Protein AF-A0A923XYE4-F1 (afdb_monomer_lite)

Structure (mmCIF, N/CA/C/O backbone):
data_AF-A0A923XYE4-F1
#
_entry.id   AF-A0A923XYE4-F1
#
loop_
_atom_site.group_PDB
_atom_site.id
_atom_site.type_symbol
_atom_site.label_atom_id
_atom_site.label_alt_id
_atom_site.label_comp_id
_atom_site.label_asym_id
_atom_site.label_entity_id
_atom_site.label_seq_id
_atom_site.pdbx_PDB_ins_code
_atom_site.Cartn_x
_atom_site.Cartn_y
_atom_site.Cartn_z
_atom_site.occupancy
_atom_site.B_iso_or_equiv
_atom_site.auth_seq_id
_atom_site.auth_comp_id
_atom_site.auth_asym_id
_atom_site.auth_atom_id
_atom_site.pdbx_PDB_model_num
ATOM 1 N N . PHE A 1 1 ? 58.260 9.857 -29.786 1.00 44.72 1 PHE A N 1
ATOM 2 C CA . PHE A 1 1 ? 56.865 9.789 -30.257 1.00 44.72 1 PHE A CA 1
ATOM 3 C C . PHE A 1 1 ? 56.042 9.032 -29.224 1.00 44.72 1 PHE A C 1
ATOM 5 O O . PHE A 1 1 ? 56.158 7.820 -29.138 1.00 44.72 1 PHE A O 1
ATOM 12 N N . LEU A 1 2 ? 55.312 9.761 -28.376 1.00 44.91 2 LEU A N 1
ATOM 13 C CA . LEU A 1 2 ? 54.417 9.214 -27.352 1.00 44.91 2 LEU A CA 1
ATOM 14 C C . LEU A 1 2 ? 53.013 9.125 -27.961 1.00 44.91 2 LEU A C 1
ATOM 16 O O . LEU A 1 2 ? 52.348 10.144 -28.131 1.00 44.91 2 LEU A O 1
ATOM 20 N N . THR A 1 3 ? 52.593 7.923 -28.346 1.00 51.94 3 THR A N 1
ATOM 21 C CA . THR A 1 3 ? 51.199 7.615 -28.697 1.00 51.94 3 THR A CA 1
ATOM 22 C C . THR A 1 3 ? 50.415 7.575 -27.377 1.00 51.94 3 THR A C 1
ATOM 24 O O . THR A 1 3 ? 50.852 6.921 -26.441 1.00 51.94 3 THR A O 1
ATOM 27 N N . GLY A 1 4 ? 49.312 8.278 -27.150 1.00 50.66 4 GLY A N 1
ATOM 28 C CA . GLY A 1 4 ? 48.260 8.643 -28.084 1.00 50.66 4 GLY A CA 1
ATOM 29 C C . GLY A 1 4 ? 46.995 7.872 -27.705 1.00 50.66 4 GLY A C 1
ATOM 30 O O . GLY A 1 4 ? 46.665 6.907 -28.370 1.00 50.66 4 GLY A O 1
ATOM 31 N N . SER A 1 5 ? 46.324 8.332 -26.643 1.00 56.75 5 SER A N 1
ATOM 32 C CA . SER A 1 5 ? 44.907 8.103 -26.311 1.00 56.75 5 SER A CA 1
ATOM 33 C C . SER A 1 5 ? 44.394 6.663 -26.185 1.00 56.75 5 SER A C 1
ATOM 35 O O . SER A 1 5 ? 43.777 6.140 -27.103 1.00 56.75 5 SER A O 1
ATOM 37 N N . ASP A 1 6 ?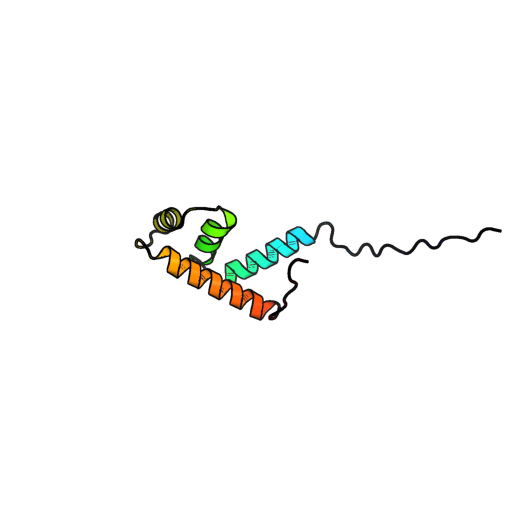 44.429 6.140 -24.959 1.00 53.34 6 ASP A N 1
ATOM 38 C CA . ASP A 1 6 ? 43.407 5.211 -24.462 1.00 53.34 6 ASP A CA 1
ATOM 39 C C . ASP A 1 6 ? 42.363 6.033 -23.684 1.00 53.34 6 ASP A C 1
ATOM 41 O O . ASP A 1 6 ? 42.306 6.056 -22.455 1.00 53.34 6 ASP A O 1
ATOM 45 N N . ARG A 1 7 ? 41.575 6.844 -24.404 1.00 58.69 7 ARG A N 1
ATOM 46 C CA . ARG A 1 7 ? 40.324 7.352 -23.828 1.00 58.69 7 ARG A CA 1
ATOM 47 C C . ARG A 1 7 ? 39.313 6.237 -24.003 1.00 58.69 7 ARG A C 1
ATOM 49 O O . ARG A 1 7 ? 38.557 6.241 -24.971 1.00 58.69 7 ARG A O 1
ATOM 56 N N . GLY A 1 8 ? 39.346 5.288 -23.069 1.00 49.03 8 GLY A N 1
ATOM 57 C CA . GLY A 1 8 ? 38.234 4.383 -22.838 1.00 49.03 8 GLY A CA 1
ATOM 58 C C . GLY A 1 8 ? 36.957 5.213 -22.840 1.00 49.03 8 GLY A C 1
ATOM 59 O O . GLY A 1 8 ? 36.793 6.130 -22.033 1.00 49.03 8 GLY A O 1
ATOM 60 N N . GLY A 1 9 ? 36.113 4.967 -23.838 1.00 52.56 9 GLY A N 1
ATOM 61 C CA . GLY A 1 9 ? 34.808 5.585 -23.931 1.00 52.56 9 GLY A CA 1
ATOM 62 C C . GLY A 1 9 ? 34.035 5.188 -22.687 1.00 52.56 9 GLY A C 1
ATOM 63 O O . GLY A 1 9 ? 33.631 4.037 -22.546 1.00 52.56 9 GLY A O 1
ATOM 64 N N . PHE A 1 10 ? 33.851 6.132 -21.768 1.00 50.16 10 PHE A N 1
ATOM 65 C CA . PHE A 1 10 ? 32.822 6.000 -20.756 1.00 50.16 10 PHE A CA 1
ATOM 66 C C . PHE A 1 10 ? 31.511 5.908 -21.526 1.00 50.16 10 PHE A C 1
ATOM 68 O O . PHE A 1 10 ? 31.068 6.883 -22.131 1.00 50.16 10 PHE A O 1
ATOM 75 N N . ASN A 1 11 ? 30.957 4.700 -21.593 1.00 57.75 11 ASN A N 1
ATOM 76 C CA . ASN A 1 11 ? 29.644 4.463 -22.153 1.00 57.75 11 ASN A CA 1
ATOM 77 C C . ASN A 1 11 ? 28.663 5.276 -21.301 1.00 57.75 11 ASN A C 1
ATOM 79 O O . ASN A 1 11 ? 28.308 4.870 -20.195 1.00 57.75 11 ASN A O 1
ATOM 83 N N . SER A 1 12 ? 28.282 6.458 -21.784 1.00 49.16 12 SER A N 1
ATOM 84 C CA . SER A 1 12 ? 27.366 7.401 -21.132 1.00 49.16 12 SER A CA 1
ATOM 85 C C . SER A 1 12 ? 25.923 6.882 -21.056 1.00 49.16 12 SER A C 1
ATOM 87 O O . SER A 1 12 ? 24.986 7.674 -21.045 1.00 49.16 12 SER A O 1
ATOM 89 N N . ASP A 1 13 ? 25.728 5.564 -20.998 1.00 55.94 13 ASP A N 1
ATOM 90 C CA . ASP A 1 13 ? 24.420 4.923 -20.865 1.00 55.94 13 ASP A CA 1
ATOM 91 C C . ASP A 1 13 ? 23.987 4.756 -19.394 1.00 55.94 13 ASP A C 1
ATOM 93 O O . ASP A 1 13 ? 22.909 4.265 -19.070 1.00 55.94 13 ASP A O 1
ATOM 97 N N . SER A 1 14 ? 24.795 5.226 -18.445 1.00 55.38 14 SER A N 1
ATOM 98 C CA . SER A 1 14 ? 24.464 5.139 -17.023 1.00 55.38 14 SER A CA 1
ATOM 99 C C . SER A 1 14 ? 23.562 6.296 -16.573 1.00 55.38 14 SER A C 1
ATOM 101 O O . SER A 1 14 ? 23.984 7.200 -15.857 1.00 55.38 14 SER A O 1
ATOM 103 N N . GLY A 1 15 ? 22.295 6.265 -16.996 1.00 52.75 15 GLY A N 1
ATOM 104 C CA . GLY A 1 15 ? 21.122 6.390 -16.111 1.00 52.75 15 GLY A CA 1
ATOM 105 C C . GLY A 1 15 ? 20.945 7.600 -15.173 1.00 52.75 15 GLY A C 1
ATOM 106 O O . GLY A 1 15 ? 20.070 7.537 -14.306 1.00 52.75 15 GLY A O 1
ATOM 107 N N . GLY A 1 16 ? 21.691 8.698 -15.317 1.00 49.34 16 GLY A N 1
ATOM 108 C CA . GLY A 1 16 ? 21.749 9.787 -14.323 1.00 49.34 16 GLY A CA 1
ATOM 109 C C . GLY A 1 16 ? 20.453 10.577 -14.068 1.00 49.34 16 GLY A C 1
ATOM 110 O O . GLY A 1 16 ? 20.324 11.214 -13.027 1.00 49.34 16 GLY A O 1
ATOM 111 N N . ALA A 1 17 ? 19.461 10.510 -14.962 1.00 52.84 17 ALA A N 1
ATOM 112 C CA . ALA A 1 17 ? 18.157 11.170 -14.780 1.00 52.84 17 ALA A CA 1
ATOM 113 C C . ALA A 1 17 ? 16.948 10.227 -14.943 1.00 52.84 17 ALA A C 1
ATOM 115 O O . ALA A 1 17 ? 15.829 10.575 -14.561 1.00 52.84 17 ALA A O 1
ATOM 116 N N . ALA A 1 18 ? 17.158 9.016 -15.472 1.00 58.78 18 ALA A N 1
ATOM 117 C CA . ALA A 1 18 ? 16.102 8.021 -15.662 1.00 58.78 18 ALA A CA 1
ATOM 118 C C . ALA A 1 18 ? 15.888 7.143 -14.421 1.00 58.78 18 ALA A C 1
ATOM 120 O O . ALA A 1 18 ? 14.766 6.699 -14.187 1.00 58.78 18 ALA A O 1
ATOM 121 N N . GLY A 1 19 ? 16.920 6.932 -13.594 1.00 67.56 19 GLY A N 1
ATOM 122 C CA . GLY A 1 19 ? 16.844 6.085 -12.397 1.00 67.56 19 GLY A CA 1
ATOM 123 C C . GLY A 1 19 ? 15.696 6.450 -11.440 1.00 67.56 19 GLY A C 1
ATOM 124 O O . GLY A 1 19 ? 14.872 5.582 -11.133 1.00 67.56 19 GLY A O 1
ATOM 125 N N . PRO A 1 20 ? 15.556 7.725 -11.020 1.00 78.62 20 PRO A N 1
ATOM 126 C CA . PRO A 1 20 ? 14.475 8.144 -10.127 1.00 78.62 20 PRO A CA 1
ATOM 127 C C . PRO A 1 20 ? 13.083 8.007 -10.752 1.00 78.62 20 PRO A C 1
ATOM 129 O O . PRO A 1 20 ? 12.129 7.652 -10.059 1.00 78.62 20 PRO A O 1
ATOM 132 N N . ARG A 1 21 ? 12.952 8.271 -12.059 1.00 83.56 21 ARG A N 1
ATOM 133 C CA . ARG A 1 21 ? 11.682 8.138 -12.785 1.00 83.56 21 ARG A CA 1
ATOM 134 C C . ARG A 1 21 ? 11.285 6.672 -12.930 1.00 83.56 21 ARG A C 1
ATOM 136 O O . ARG A 1 21 ? 10.188 6.310 -12.526 1.00 83.56 21 ARG A O 1
ATOM 143 N N . ALA A 1 22 ? 12.206 5.828 -13.386 1.00 82.06 22 ALA A N 1
ATOM 144 C CA . ALA A 1 22 ? 11.991 4.392 -13.500 1.00 82.06 22 ALA A CA 1
ATOM 145 C C . ALA A 1 22 ? 11.614 3.774 -12.145 1.00 82.06 22 ALA A C 1
ATOM 147 O O . ALA A 1 22 ? 10.682 2.981 -12.076 1.00 82.06 22 ALA A O 1
ATOM 148 N N . ALA A 1 23 ? 12.275 4.165 -11.049 1.00 83.12 23 ALA A N 1
ATOM 149 C CA . ALA A 1 23 ? 11.917 3.697 -9.710 1.00 83.12 23 ALA A CA 1
ATOM 150 C C . ALA A 1 23 ? 10.488 4.098 -9.305 1.00 83.12 23 ALA A C 1
ATOM 152 O O . ALA A 1 23 ? 9.735 3.263 -8.801 1.00 83.12 23 ALA A O 1
ATOM 153 N N . ARG A 1 24 ? 10.090 5.351 -9.566 1.00 85.25 24 ARG A N 1
ATOM 154 C CA . ARG A 1 24 ? 8.721 5.829 -9.311 1.00 85.25 24 ARG A CA 1
ATOM 155 C C . ARG A 1 24 ? 7.692 5.079 -10.152 1.00 85.25 24 ARG A C 1
ATOM 157 O O . ARG A 1 24 ? 6.652 4.705 -9.619 1.00 85.25 24 ARG A O 1
ATOM 164 N N . ASP A 1 25 ? 7.996 4.818 -11.419 1.00 89.00 25 ASP A N 1
ATOM 165 C CA . ASP A 1 25 ? 7.099 4.102 -12.325 1.00 89.00 25 ASP A CA 1
ATOM 166 C C . ASP A 1 25 ? 6.865 2.661 -11.849 1.00 89.00 25 ASP A C 1
ATOM 168 O O . ASP A 1 25 ? 5.714 2.223 -11.795 1.00 89.00 25 ASP A O 1
ATOM 172 N N . ARG A 1 26 ? 7.914 1.958 -11.389 1.00 88.44 26 ARG A N 1
ATOM 173 C CA . ARG A 1 26 ? 7.780 0.613 -10.792 1.00 88.44 26 ARG A CA 1
ATOM 174 C C . ARG A 1 26 ? 6.857 0.614 -9.574 1.00 88.44 26 ARG A C 1
ATOM 176 O O . ARG A 1 26 ? 5.954 -0.214 -9.481 1.00 88.44 26 ARG A O 1
ATOM 183 N N . VAL A 1 27 ? 7.042 1.573 -8.666 1.00 89.75 27 VAL A N 1
ATOM 184 C CA . VAL A 1 27 ? 6.185 1.710 -7.479 1.00 89.75 27 VAL A CA 1
ATOM 185 C C . VAL A 1 27 ? 4.749 2.053 -7.879 1.00 89.75 27 VAL A C 1
ATOM 187 O O . VAL A 1 27 ? 3.809 1.487 -7.327 1.00 89.75 27 VAL A O 1
ATOM 190 N N . ALA A 1 28 ? 4.554 2.933 -8.862 1.00 91.38 28 ALA A N 1
ATOM 191 C CA . ALA A 1 28 ? 3.226 3.302 -9.337 1.00 91.38 28 ALA A CA 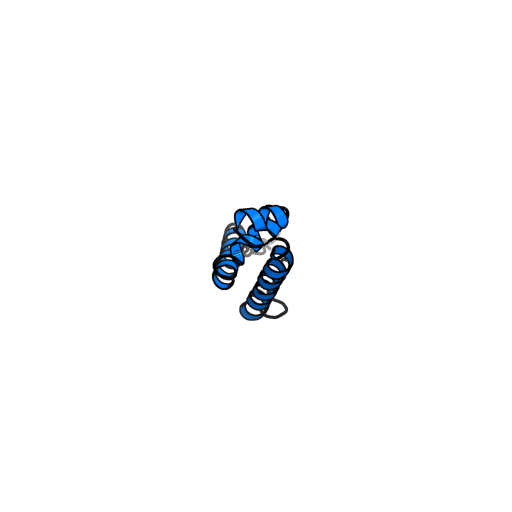1
ATOM 192 C C . ALA A 1 28 ? 2.481 2.111 -9.962 1.00 91.38 28 ALA A C 1
ATOM 194 O O . ALA A 1 28 ? 1.280 1.965 -9.738 1.00 91.38 28 ALA A O 1
ATOM 195 N N . VAL A 1 29 ? 3.175 1.248 -10.714 1.00 92.50 29 VAL A N 1
ATOM 196 C CA . VAL A 1 29 ? 2.610 -0.008 -11.238 1.00 92.50 29 VAL A CA 1
ATOM 197 C C . VAL A 1 29 ? 2.201 -0.929 -10.088 1.00 92.50 29 VAL A C 1
ATOM 199 O O . VAL A 1 29 ? 1.051 -1.364 -10.047 1.00 92.50 29 VAL A O 1
ATOM 202 N N . ALA A 1 30 ? 3.088 -1.145 -9.115 1.00 92.94 30 ALA A N 1
ATOM 203 C CA . ALA A 1 30 ? 2.810 -2.008 -7.972 1.00 92.94 30 ALA A CA 1
ATOM 204 C C . ALA A 1 30 ? 1.607 -1.519 -7.146 1.00 92.94 30 ALA A C 1
ATOM 206 O O . ALA A 1 30 ? 0.739 -2.297 -6.760 1.00 92.94 30 ALA A O 1
ATOM 207 N N . LEU A 1 31 ? 1.499 -0.210 -6.907 1.00 92.69 31 LEU A N 1
ATOM 208 C CA . LEU A 1 31 ? 0.369 0.366 -6.173 1.00 92.69 31 LEU A CA 1
ATOM 209 C C . LEU A 1 31 ? -0.959 0.244 -6.928 1.00 92.69 31 LEU A C 1
ATOM 211 O O . LEU A 1 31 ? -1.998 0.074 -6.287 1.00 92.69 31 LEU A O 1
ATOM 215 N N . ARG A 1 32 ? -0.938 0.319 -8.266 1.00 92.62 32 ARG A N 1
ATOM 216 C CA . ARG A 1 32 ? -2.131 0.066 -9.089 1.00 92.62 32 ARG A CA 1
ATOM 217 C C . ARG A 1 32 ? -2.585 -1.387 -8.978 1.00 92.62 32 ARG A C 1
ATOM 219 O O . ARG A 1 32 ? -3.782 -1.614 -8.846 1.00 92.62 32 ARG A O 1
ATOM 226 N N . ASP A 1 33 ? -1.647 -2.331 -8.965 1.00 92.88 33 ASP A N 1
ATOM 227 C CA . ASP A 1 33 ? -1.930 -3.762 -8.799 1.00 92.88 33 ASP A CA 1
ATOM 228 C C . ASP A 1 33 ? -2.528 -4.094 -7.418 1.00 92.88 33 ASP A C 1
ATOM 230 O O . ASP A 1 33 ? -3.480 -4.867 -7.299 1.00 92.88 33 ASP A O 1
ATOM 234 N N . LEU A 1 34 ? -2.046 -3.436 -6.357 1.00 91.88 34 LEU A N 1
ATOM 235 C CA . LEU A 1 34 ? -2.613 -3.591 -5.011 1.00 91.88 34 LEU A CA 1
ATOM 236 C C . LEU A 1 34 ? -4.083 -3.148 -4.927 1.00 91.88 34 LEU A C 1
ATOM 238 O O . LEU A 1 34 ? -4.846 -3.714 -4.135 1.00 91.88 34 LEU A O 1
ATOM 242 N N . GLY A 1 35 ? -4.465 -2.142 -5.713 1.00 90.56 35 GLY A N 1
ATOM 243 C CA . GLY A 1 35 ? -5.798 -1.554 -5.717 1.00 90.56 35 GLY A CA 1
ATOM 244 C C . GLY A 1 35 ? -6.061 -0.558 -4.573 1.00 90.56 35 GLY A C 1
ATOM 245 O O . GLY A 1 35 ? -5.228 -0.360 -3.672 1.00 90.56 35 GLY A O 1
ATOM 246 N N . PRO A 1 36 ? -7.234 0.106 -4.603 1.00 86.44 36 PRO A N 1
ATOM 247 C CA . PRO A 1 36 ? -7.625 1.089 -3.598 1.00 86.44 36 PRO A CA 1
ATOM 248 C C . PRO A 1 36 ? -7.716 0.451 -2.202 1.00 86.44 36 PRO A C 1
ATOM 250 O O . PRO A 1 36 ? -8.115 -0.699 -2.038 1.00 86.44 36 PRO A O 1
ATOM 253 N N . GLY A 1 37 ? -7.305 1.195 -1.174 1.00 89.44 37 GLY A N 1
ATOM 254 C CA . GLY A 1 37 ? -7.189 0.695 0.200 1.00 89.44 37 GLY A CA 1
ATOM 255 C C . GLY A 1 37 ? -5.830 0.050 0.487 1.00 89.44 37 GLY A C 1
ATOM 256 O O . GLY A 1 37 ? -5.065 0.587 1.285 1.00 89.44 37 GLY A O 1
ATOM 257 N N . LEU A 1 38 ? -5.471 -1.050 -0.184 1.00 93.12 38 LEU A N 1
ATOM 258 C CA . LEU A 1 38 ? -4.212 -1.761 0.104 1.00 93.12 38 LEU A CA 1
ATOM 259 C C . LEU A 1 38 ? -2.967 -0.926 -0.230 1.00 93.12 38 LEU A C 1
ATOM 261 O O . LEU A 1 38 ? -2.053 -0.839 0.592 1.00 93.12 38 LEU A O 1
ATOM 265 N N . GLY A 1 39 ? -2.946 -0.255 -1.386 1.00 93.19 39 GLY A N 1
ATOM 266 C CA . GLY A 1 39 ? -1.848 0.660 -1.724 1.00 93.19 39 GLY A CA 1
ATOM 267 C C . GLY A 1 39 ? -1.760 1.846 -0.754 1.00 93.19 39 GLY A C 1
ATOM 268 O O . GLY A 1 39 ? -0.673 2.267 -0.362 1.00 93.19 39 GLY A O 1
ATOM 269 N N . GLY A 1 40 ? -2.916 2.334 -0.293 1.00 93.19 40 GLY A N 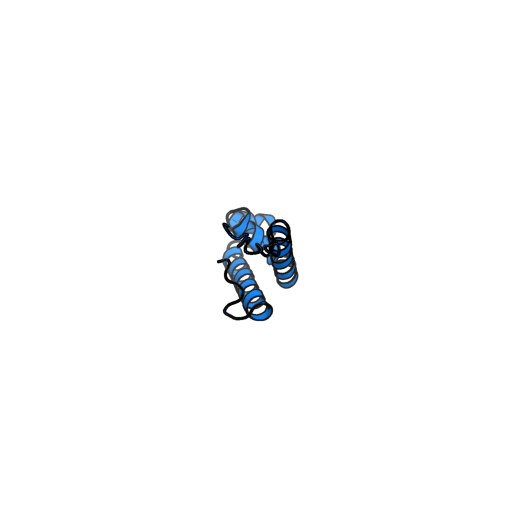1
ATOM 270 C CA . GLY A 1 40 ? -3.009 3.445 0.652 1.00 93.19 40 GLY A CA 1
ATOM 271 C C . GLY A 1 40 ? -2.442 3.118 2.034 1.00 93.19 40 GLY A C 1
ATOM 272 O O . GLY A 1 40 ? -1.680 3.918 2.579 1.00 93.19 40 GLY A O 1
ATOM 273 N N . VAL A 1 41 ? -2.772 1.948 2.599 1.00 94.56 41 VAL A N 1
ATOM 274 C CA . VAL A 1 41 ? -2.219 1.530 3.902 1.00 94.56 41 VAL A CA 1
ATOM 275 C C . VAL A 1 41 ? -0.724 1.231 3.812 1.00 94.56 41 VAL A C 1
ATOM 277 O O . VAL A 1 41 ? 0.015 1.604 4.721 1.00 94.56 41 VAL A O 1
ATOM 280 N N . ALA A 1 42 ? -0.261 0.627 2.712 1.00 94.44 42 ALA A N 1
ATOM 281 C CA . ALA A 1 42 ? 1.155 0.327 2.514 1.00 94.44 42 ALA A CA 1
ATOM 282 C C . ALA A 1 42 ? 2.000 1.610 2.480 1.00 94.44 42 ALA A C 1
ATOM 284 O O . ALA A 1 42 ? 2.965 1.722 3.231 1.00 94.44 42 ALA A O 1
ATOM 285 N N . LEU A 1 43 ? 1.598 2.616 1.693 1.00 93.69 43 LEU A N 1
ATOM 286 C CA . LEU A 1 43 ? 2.289 3.912 1.665 1.00 93.69 43 LEU A CA 1
ATOM 287 C C . LEU A 1 43 ? 2.263 4.611 3.024 1.00 93.69 43 LEU A C 1
ATOM 289 O O . LEU A 1 43 ? 3.264 5.165 3.471 1.00 93.69 43 LEU A O 1
ATOM 293 N N . ARG A 1 44 ? 1.119 4.578 3.702 1.00 94.19 44 ARG A N 1
ATOM 294 C CA . ARG A 1 44 ? 0.953 5.252 4.984 1.00 94.19 44 ARG A CA 1
ATOM 295 C C . ARG A 1 44 ? 1.854 4.688 6.075 1.00 94.19 44 ARG A C 1
ATOM 297 O O . ARG A 1 44 ? 2.530 5.454 6.755 1.00 94.19 44 ARG A O 1
ATOM 304 N N . VAL A 1 45 ? 1.887 3.370 6.215 1.00 95.06 45 VAL A N 1
ATOM 305 C CA . VAL A 1 45 ? 2.684 2.734 7.267 1.00 95.06 45 VAL A CA 1
ATOM 306 C C . VAL A 1 45 ? 4.164 2.684 6.884 1.00 95.06 45 VAL A C 1
ATOM 308 O O . VAL A 1 45 ? 5.014 2.973 7.719 1.00 95.06 45 VAL A O 1
ATOM 311 N N . CYS A 1 46 ? 4.498 2.357 5.632 1.00 93.56 46 CYS A N 1
ATOM 312 C CA . CYS A 1 46 ? 5.893 2.150 5.233 1.00 93.56 46 CYS A CA 1
ATOM 313 C C . CYS A 1 46 ? 6.616 3.434 4.804 1.00 93.56 46 CYS A C 1
ATOM 315 O O . CYS A 1 46 ? 7.819 3.534 5.022 1.00 93.56 46 CYS A O 1
ATOM 317 N N . CYS A 1 47 ? 5.926 4.403 4.193 1.00 92.62 47 CYS A N 1
ATOM 318 C CA . CYS A 1 47 ? 6.557 5.624 3.670 1.00 92.62 47 CYS A CA 1
ATOM 319 C C . CYS A 1 47 ? 6.290 6.848 4.546 1.00 92.62 47 CYS A C 1
ATOM 321 O O . CYS A 1 47 ? 7.196 7.646 4.759 1.00 92.62 47 CYS A O 1
ATOM 323 N N . PHE A 1 48 ? 5.068 7.001 5.066 1.00 94.75 48 PHE A N 1
ATOM 324 C CA . PHE A 1 48 ? 4.732 8.109 5.973 1.00 94.75 48 PHE A CA 1
ATOM 325 C C . PHE A 1 48 ? 4.975 7.776 7.449 1.00 94.75 48 PHE A C 1
ATOM 327 O O . PHE A 1 48 ? 4.753 8.635 8.297 1.00 94.75 48 PHE A O 1
ATOM 334 N N . LEU A 1 49 ? 5.445 6.555 7.744 1.00 93.69 49 LEU A N 1
ATOM 335 C CA . LEU A 1 49 ? 5.763 6.070 9.094 1.00 93.69 49 LEU A CA 1
ATOM 336 C C . LEU A 1 49 ? 4.613 6.268 10.085 1.00 93.69 49 LEU A C 1
ATOM 338 O O . LEU A 1 49 ? 4.810 6.487 11.280 1.00 93.69 49 LEU A O 1
ATOM 342 N N . GLU A 1 50 ? 3.387 6.207 9.582 1.00 94.88 50 GLU A N 1
ATOM 343 C CA . GLU A 1 50 ? 2.225 6.414 10.412 1.00 94.88 50 GLU A CA 1
ATOM 344 C C . GLU A 1 50 ? 1.875 5.144 11.187 1.00 94.88 50 GLU A C 1
ATOM 346 O O . GLU A 1 50 ? 1.850 4.040 10.636 1.00 94.88 50 GLU A O 1
ATOM 351 N N . GLY A 1 51 ? 1.540 5.312 12.467 1.00 95.38 51 GLY A N 1
ATOM 352 C CA . GLY A 1 51 ? 1.072 4.219 13.311 1.00 95.38 51 GLY A CA 1
ATOM 353 C C . GLY A 1 51 ? -0.162 3.525 12.726 1.00 95.38 51 GLY A C 1
ATOM 354 O O . GLY A 1 51 ? -1.092 4.170 12.239 1.00 95.38 51 GLY A O 1
ATOM 355 N N . ILE A 1 52 ? -0.195 2.193 12.819 1.00 94.06 52 ILE A N 1
ATOM 356 C CA . ILE A 1 52 ? -1.261 1.360 12.236 1.00 94.06 52 ILE A CA 1
ATOM 357 C C . ILE A 1 52 ? -2.650 1.784 12.737 1.00 94.06 52 ILE A C 1
ATOM 359 O O . ILE A 1 52 ? -3.580 1.859 11.944 1.00 94.06 52 ILE A O 1
ATOM 363 N N . GLU A 1 53 ? -2.792 2.137 14.013 1.00 94.25 53 GLU A N 1
ATOM 364 C CA . GLU A 1 53 ? -4.070 2.584 14.591 1.00 94.25 53 GLU A CA 1
ATOM 365 C C . GLU A 1 53 ? -4.558 3.928 14.022 1.00 94.25 53 GLU A C 1
ATOM 367 O O . GLU A 1 53 ? -5.760 4.168 13.890 1.00 94.25 53 GLU A O 1
ATOM 372 N N . ALA A 1 54 ? -3.640 4.836 13.677 1.00 94.25 54 ALA A N 1
ATOM 373 C CA . ALA A 1 54 ? -3.986 6.097 13.021 1.00 94.25 54 ALA A CA 1
ATOM 374 C C . ALA A 1 54 ? -4.379 5.856 11.554 1.00 94.25 54 ALA A C 1
ATOM 376 O O . ALA A 1 54 ? -5.364 6.424 11.069 1.00 94.25 54 ALA A O 1
ATOM 377 N N . ALA A 1 55 ? -3.688 4.925 10.886 1.00 93.81 55 ALA A N 1
ATOM 378 C CA . ALA A 1 55 ? -4.066 4.468 9.558 1.00 93.81 55 ALA A CA 1
ATOM 379 C C . ALA A 1 55 ? -5.463 3.822 9.551 1.00 93.81 55 ALA A C 1
ATOM 381 O O . ALA A 1 55 ? -6.270 4.181 8.696 1.00 93.81 55 ALA A O 1
ATOM 382 N N . GLU A 1 56 ? -5.779 2.950 10.517 1.00 93.75 56 GLU A N 1
ATOM 383 C CA . GLU A 1 56 ? -7.109 2.339 10.690 1.00 93.75 56 GLU A CA 1
ATOM 384 C C . GLU A 1 56 ? -8.205 3.402 10.800 1.00 93.75 56 GLU A C 1
ATOM 386 O O . GLU A 1 56 ? -9.170 3.378 10.032 1.00 93.75 56 GLU A O 1
ATOM 391 N N . ARG A 1 57 ? -8.021 4.380 11.698 1.00 93.00 57 ARG A N 1
ATOM 392 C CA . ARG A 1 57 ? -8.987 5.467 11.905 1.00 93.00 57 ARG A CA 1
ATOM 393 C C . ARG A 1 57 ? -9.209 6.292 10.646 1.00 93.00 57 ARG A C 1
ATOM 395 O O . ARG A 1 57 ? -10.353 6.575 10.304 1.00 93.00 57 ARG A O 1
ATOM 402 N N . ARG A 1 58 ? -8.144 6.651 9.922 1.00 92.38 58 ARG A N 1
ATOM 403 C CA . ARG A 1 58 ? -8.302 7.431 8.687 1.00 92.38 58 ARG A CA 1
ATOM 404 C C . ARG A 1 58 ? -9.001 6.649 7.578 1.00 92.38 58 ARG A C 1
ATOM 406 O O . ARG A 1 58 ? -9.691 7.240 6.757 1.00 92.38 58 ARG A O 1
ATOM 413 N N . MET A 1 59 ? -8.786 5.342 7.527 1.00 90.69 59 MET A N 1
ATOM 414 C CA . MET A 1 59 ? -9.346 4.481 6.485 1.00 90.69 59 MET A CA 1
ATOM 415 C C . MET A 1 59 ? -10.776 4.027 6.817 1.00 90.69 59 MET A C 1
ATOM 417 O O . MET A 1 59 ? -11.387 3.334 6.010 1.00 90.69 59 MET A O 1
ATOM 421 N N . GLY A 1 60 ? -11.307 4.405 7.988 1.00 93.50 60 GLY A N 1
ATOM 422 C CA . GLY A 1 60 ? -12.636 4.000 8.446 1.00 93.50 60 GLY A CA 1
ATOM 423 C C . GLY A 1 60 ? -12.734 2.506 8.757 1.00 93.50 60 GLY A C 1
ATOM 424 O O . GLY A 1 60 ? -13.801 1.914 8.614 1.00 93.50 60 GLY A O 1
ATOM 425 N N . TRP A 1 61 ? -11.621 1.869 9.126 1.00 93.62 61 TRP A N 1
ATOM 426 C CA . TRP A 1 61 ? -11.586 0.437 9.407 1.00 93.62 61 TRP A CA 1
ATOM 427 C C . TRP A 1 61 ? -11.898 0.122 10.868 1.00 93.62 61 TRP A C 1
ATOM 429 O O . TRP A 1 61 ? -11.628 0.914 11.770 1.00 93.62 61 TRP A O 1
ATOM 439 N N . ALA A 1 62 ? -12.428 -1.080 11.104 1.00 92.38 62 ALA A N 1
ATOM 440 C CA . ALA A 1 62 ? -12.605 -1.607 12.451 1.00 92.38 62 ALA A CA 1
ATOM 441 C C . ALA A 1 62 ? -11.253 -1.719 13.179 1.00 92.38 62 ALA A C 1
ATOM 443 O O . ALA A 1 62 ? -10.231 -2.048 12.571 1.00 92.38 62 ALA A O 1
ATOM 444 N N . ALA A 1 63 ? -11.256 -1.483 14.491 1.00 91.12 63 ALA A N 1
ATOM 445 C CA . ALA A 1 63 ? -10.045 -1.542 15.303 1.00 91.12 63 ALA A CA 1
ATOM 446 C C . ALA A 1 63 ? -9.352 -2.914 15.214 1.00 91.12 63 ALA A C 1
ATOM 448 O O . ALA A 1 63 ? -10.021 -3.952 15.173 1.00 91.12 63 ALA A O 1
ATOM 449 N N . ARG A 1 64 ? -8.012 -2.919 15.250 1.00 90.88 64 ARG A N 1
ATOM 450 C CA . ARG A 1 64 ? -7.148 -4.122 15.191 1.00 90.88 64 ARG A CA 1
ATOM 451 C C . ARG A 1 64 ? -7.165 -4.869 13.849 1.00 90.88 64 ARG A C 1
ATOM 453 O O . ARG A 1 64 ? -6.612 -5.967 13.752 1.00 90.88 64 ARG A O 1
ATOM 460 N N . SER A 1 65 ? -7.766 -4.303 12.804 1.00 92.62 65 SER A N 1
ATOM 461 C CA . SER A 1 65 ? -7.778 -4.889 11.454 1.00 92.62 65 SER A CA 1
ATOM 462 C C . SER A 1 65 ? -6.522 -4.550 10.640 1.00 92.62 65 SER A C 1
ATOM 464 O O . SER A 1 65 ? -6.084 -5.331 9.791 1.00 92.62 65 SER A O 1
ATOM 466 N N . GLY A 1 66 ? -5.889 -3.420 10.933 1.00 93.69 66 GLY A N 1
ATOM 467 C CA . GLY A 1 66 ? -4.808 -2.808 10.176 1.00 93.69 66 GLY A CA 1
ATOM 468 C C . GLY A 1 66 ? -3.584 -3.700 10.051 1.00 93.69 66 GLY A C 1
ATOM 469 O O . GLY A 1 66 ? -3.002 -3.766 8.973 1.00 93.69 66 GLY A O 1
ATOM 470 N N . LYS A 1 67 ? -3.235 -4.481 11.084 1.00 94.69 67 LYS A N 1
ATOM 471 C CA . LYS A 1 67 ? -2.128 -5.453 10.988 1.00 94.69 67 LYS A CA 1
ATOM 472 C C . LYS A 1 67 ? -2.396 -6.515 9.920 1.00 94.69 67 LYS A C 1
ATOM 474 O O . LYS A 1 67 ? -1.497 -6.862 9.155 1.00 94.69 67 LYS A O 1
ATOM 479 N N . ILE A 1 68 ? -3.618 -7.045 9.868 1.00 96.06 68 ILE A N 1
ATOM 480 C CA . ILE A 1 68 ? -3.991 -8.076 8.895 1.00 96.06 68 ILE A CA 1
ATOM 481 C C . ILE A 1 68 ? -4.053 -7.478 7.495 1.00 96.06 68 ILE A C 1
ATOM 483 O O . ILE A 1 68 ? -3.488 -8.060 6.569 1.00 96.06 68 ILE A O 1
ATOM 487 N N . VAL A 1 69 ? -4.662 -6.302 7.346 1.00 95.12 69 VAL A N 1
ATOM 488 C CA . VAL A 1 69 ? -4.779 -5.648 6.040 1.00 95.12 69 VAL A CA 1
ATOM 489 C C . VAL A 1 69 ? -3.412 -5.220 5.501 1.00 95.12 69 VAL A C 1
ATOM 491 O O . VAL A 1 69 ? -3.111 -5.487 4.339 1.00 95.12 69 VAL A O 1
ATOM 494 N N . LEU A 1 70 ? -2.535 -4.662 6.342 1.00 95.31 70 LEU A N 1
ATOM 495 C CA . LEU A 1 70 ? -1.151 -4.354 5.972 1.00 95.31 70 LEU A CA 1
ATOM 496 C C . LEU A 1 70 ? -0.394 -5.619 5.556 1.00 95.31 70 LEU A C 1
ATOM 498 O O . LEU A 1 70 ? 0.300 -5.617 4.543 1.00 95.31 70 LEU A O 1
ATOM 502 N N . ARG A 1 71 ? -0.556 -6.725 6.292 1.00 96.06 71 ARG A N 1
ATOM 503 C CA . ARG A 1 71 ? 0.064 -8.005 5.923 1.00 96.06 71 ARG A CA 1
ATOM 504 C C . ARG A 1 71 ? -0.418 -8.493 4.555 1.00 96.06 71 ARG A C 1
ATOM 506 O O . ARG A 1 71 ? 0.407 -8.940 3.765 1.00 96.06 71 ARG A O 1
ATOM 513 N N . ILE A 1 72 ? -1.715 -8.389 4.259 1.00 95.75 72 ILE A N 1
ATOM 514 C CA . ILE A 1 72 ? -2.278 -8.741 2.944 1.00 95.75 72 ILE A CA 1
ATOM 515 C C . ILE A 1 72 ? -1.697 -7.836 1.850 1.00 95.75 72 ILE A C 1
ATOM 517 O O . ILE A 1 72 ? -1.285 -8.339 0.804 1.00 95.75 72 ILE A O 1
ATOM 521 N N . ALA A 1 73 ? -1.611 -6.525 2.100 1.00 95.44 73 ALA A N 1
ATOM 522 C CA . ALA A 1 73 ? -1.021 -5.566 1.168 1.00 95.44 73 ALA A CA 1
ATOM 523 C C . ALA A 1 73 ? 0.436 -5.927 0.837 1.00 95.44 73 ALA A C 1
ATOM 525 O O . ALA A 1 73 ? 0.788 -6.037 -0.333 1.00 95.44 73 ALA A O 1
ATOM 526 N N . LEU A 1 74 ? 1.263 -6.196 1.852 1.00 94.88 74 LEU A N 1
ATOM 527 C CA . LEU A 1 74 ? 2.673 -6.558 1.667 1.00 94.88 74 LEU A CA 1
ATOM 528 C C . LEU A 1 74 ? 2.853 -7.928 1.001 1.00 94.88 74 LEU A C 1
ATOM 530 O O . LEU A 1 74 ? 3.765 -8.108 0.197 1.00 94.88 74 LEU A O 1
ATOM 534 N N . GLN A 1 75 ? 1.979 -8.896 1.289 1.00 95.31 75 GLN A N 1
ATOM 535 C CA . GLN A 1 75 ? 1.995 -10.191 0.604 1.00 95.31 75 GLN A CA 1
ATOM 536 C C . GLN A 1 75 ? 1.671 -10.055 -0.885 1.00 95.31 75 GLN A C 1
ATOM 538 O O . GLN A 1 75 ? 2.331 -10.697 -1.701 1.00 95.31 75 GLN A O 1
ATOM 543 N N . ARG A 1 76 ? 0.683 -9.224 -1.241 1.00 94.69 76 ARG A N 1
ATOM 544 C CA . ARG A 1 76 ? 0.383 -8.906 -2.645 1.00 94.69 76 ARG A CA 1
ATOM 545 C C . ARG A 1 76 ? 1.525 -8.147 -3.301 1.00 94.69 76 ARG A C 1
ATOM 547 O O . ARG A 1 76 ? 1.920 -8.514 -4.395 1.00 94.69 76 ARG A O 1
ATOM 554 N N . LEU A 1 77 ? 2.109 -7.177 -2.602 1.00 92.56 77 LEU A N 1
ATOM 555 C CA . LEU A 1 77 ? 3.254 -6.421 -3.098 1.00 92.56 77 LEU A CA 1
ATOM 556 C C . LEU A 1 77 ? 4.433 -7.340 -3.425 1.00 92.56 77 LEU A C 1
ATOM 558 O O . LEU A 1 77 ? 5.016 -7.232 -4.496 1.00 92.56 77 LEU A O 1
ATOM 562 N N . ARG A 1 78 ? 4.748 -8.286 -2.535 1.00 92.25 78 ARG A N 1
ATOM 563 C CA . ARG A 1 78 ? 5.787 -9.286 -2.790 1.00 92.25 78 ARG A CA 1
ATOM 564 C C . ARG A 1 78 ? 5.476 -10.116 -4.036 1.00 92.25 78 ARG A C 1
ATOM 566 O O . ARG A 1 78 ? 6.341 -10.232 -4.887 1.00 92.25 78 ARG A O 1
ATOM 573 N N . ARG A 1 79 ? 4.247 -10.636 -4.160 1.00 92.19 79 ARG A N 1
ATOM 574 C CA . ARG A 1 79 ? 3.822 -11.395 -5.352 1.00 92.19 79 ARG A CA 1
ATOM 575 C C . ARG A 1 79 ? 3.966 -10.569 -6.628 1.00 92.19 79 ARG A C 1
ATOM 577 O O . ARG A 1 79 ? 4.529 -11.062 -7.588 1.00 92.19 79 ARG A O 1
ATOM 584 N N . HIS A 1 80 ? 3.551 -9.302 -6.603 1.00 91.81 80 HIS A N 1
ATOM 585 C CA . HIS A 1 80 ? 3.711 -8.396 -7.737 1.00 91.81 80 HIS A CA 1
ATOM 586 C C . HIS A 1 80 ? 5.175 -8.285 -8.177 1.00 91.81 80 HIS A C 1
ATOM 588 O O . HIS A 1 80 ? 5.470 -8.381 -9.365 1.00 91.81 80 HIS A O 1
ATOM 594 N N . TYR A 1 81 ? 6.102 -8.102 -7.233 1.00 89.56 81 TYR A N 1
ATOM 595 C CA . TYR A 1 81 ? 7.524 -8.027 -7.566 1.00 89.56 81 TYR A CA 1
ATOM 596 C C . TYR A 1 81 ? 8.094 -9.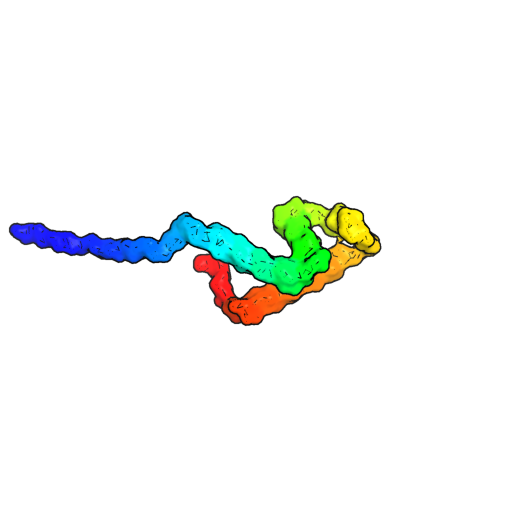372 -8.036 1.00 89.56 81 TYR A C 1
ATOM 598 O O . TYR A 1 81 ? 8.852 -9.379 -9.005 1.00 89.56 81 TYR A O 1
ATOM 606 N N . ASP A 1 82 ? 7.696 -10.482 -7.410 1.00 90.00 82 ASP A N 1
ATOM 607 C CA . ASP A 1 82 ? 8.101 -11.834 -7.813 1.00 90.00 82 ASP A CA 1
ATOM 608 C C . ASP A 1 82 ? 7.629 -12.158 -9.246 1.00 90.00 82 ASP A C 1
ATOM 610 O O . ASP A 1 82 ? 8.406 -12.685 -10.039 1.00 90.00 82 ASP A O 1
ATOM 614 N N . ASP A 1 83 ? 6.391 -11.804 -9.600 1.00 89.12 83 ASP A N 1
ATOM 615 C CA . ASP A 1 83 ? 5.804 -12.063 -10.922 1.00 89.12 83 ASP A CA 1
ATOM 616 C C . ASP A 1 83 ? 6.356 -11.107 -11.995 1.00 89.12 83 ASP A C 1
ATOM 61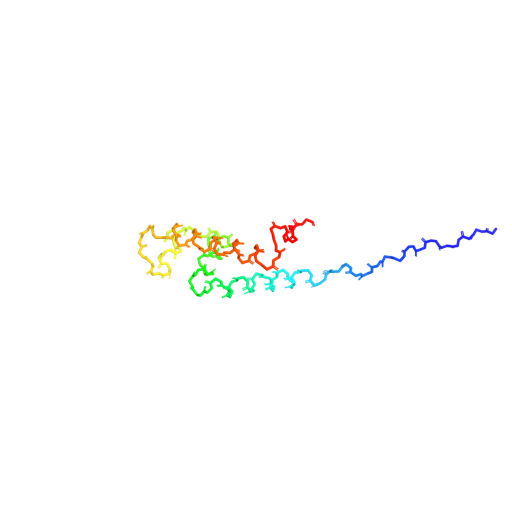8 O O . ASP A 1 83 ? 6.586 -11.509 -13.135 1.00 89.12 83 ASP A O 1
ATOM 622 N N . THR A 1 84 ? 6.593 -9.837 -11.644 1.00 87.31 84 THR A N 1
ATOM 623 C CA . THR A 1 84 ? 7.013 -8.800 -12.609 1.00 87.31 84 THR A CA 1
ATOM 624 C C . THR A 1 84 ? 8.514 -8.837 -12.900 1.00 87.31 84 THR A C 1
ATOM 626 O O . THR A 1 84 ? 8.931 -8.498 -14.007 1.00 87.31 84 THR A O 1
ATOM 629 N N . TYR A 1 85 ? 9.341 -9.226 -11.925 1.00 82.62 85 TYR A N 1
ATOM 630 C CA . TYR A 1 85 ? 10.802 -9.178 -12.053 1.00 82.62 85 TYR A CA 1
ATOM 631 C C . TYR A 1 85 ? 11.492 -10.523 -11.770 1.00 82.62 85 TYR A C 1
ATOM 633 O O . TYR A 1 85 ? 12.712 -10.621 -11.896 1.00 82.62 85 TYR A O 1
ATOM 641 N N . GLY A 1 86 ? 10.739 -11.567 -11.417 1.00 76.44 86 GLY A N 1
ATOM 642 C CA . GLY A 1 86 ? 11.282 -12.844 -10.961 1.00 76.44 86 GLY A CA 1
ATOM 643 C C . GLY A 1 86 ? 11.716 -12.806 -9.491 1.00 76.44 86 GLY A C 1
ATOM 644 O O . GLY A 1 86 ? 11.834 -11.751 -8.871 1.00 76.44 86 GLY A O 1
ATOM 645 N N . ARG A 1 87 ? 12.034 -13.983 -8.932 1.00 65.50 87 ARG A N 1
ATOM 646 C CA . ARG A 1 87 ? 12.479 -14.154 -7.528 1.00 65.50 87 ARG A CA 1
ATOM 647 C C . ARG A 1 87 ? 13.735 -13.342 -7.161 1.00 65.50 87 ARG A C 1
ATOM 649 O O . ARG A 1 87 ? 13.999 -13.119 -5.984 1.00 65.50 87 ARG A O 1
ATOM 656 N N . SER A 1 88 ? 14.487 -12.923 -8.178 1.00 59.00 88 SER A N 1
ATOM 657 C CA . SER A 1 88 ? 15.690 -12.091 -8.094 1.00 59.00 88 SER A CA 1
ATOM 658 C C . SER A 1 88 ? 15.570 -10.862 -8.996 1.00 59.00 88 SER A C 1
ATOM 660 O O . SER A 1 88 ? 16.551 -10.461 -9.624 1.00 59.00 88 SER A O 1
ATOM 662 N N . GLY A 1 89 ? 14.369 -10.284 -9.105 1.00 61.62 89 GLY A N 1
ATOM 663 C CA . GLY A 1 89 ? 14.193 -8.974 -9.727 1.00 61.62 89 GLY 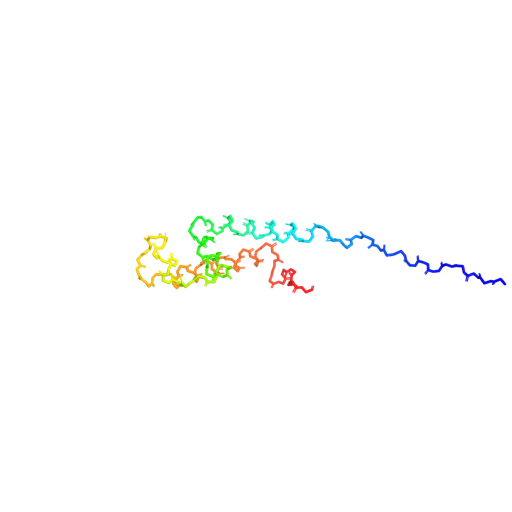A CA 1
ATOM 664 C C . GLY A 1 89 ? 15.223 -7.989 -9.204 1.00 61.62 89 GLY A C 1
ATOM 665 O O . GLY A 1 89 ? 15.583 -8.152 -8.042 1.00 61.62 89 GLY A O 1
ATOM 666 N N . PRO A 1 90 ? 15.716 -7.031 -10.018 1.00 58.75 90 PRO A N 1
ATOM 667 C CA . PRO A 1 90 ? 16.950 -6.299 -9.748 1.00 58.75 90 PRO A CA 1
ATOM 668 C C . PRO A 1 90 ? 16.901 -5.749 -8.328 1.00 58.75 90 PRO A C 1
ATOM 670 O O . PRO A 1 90 ? 16.228 -4.754 -8.042 1.00 58.75 90 PRO A O 1
ATOM 673 N N . LEU A 1 91 ? 17.536 -6.498 -7.424 1.00 60.19 91 LEU A N 1
ATOM 674 C CA . LEU A 1 91 ? 17.631 -6.170 -6.022 1.00 60.19 91 LEU A CA 1
ATOM 675 C C . LEU A 1 91 ? 18.447 -4.900 -6.060 1.00 60.19 91 LEU A C 1
ATOM 677 O O . LEU A 1 91 ? 19.551 -4.933 -6.585 1.00 60.19 91 LEU A O 1
ATOM 681 N N . ILE A 1 92 ? 17.845 -3.786 -5.644 1.00 58.72 92 ILE A N 1
ATOM 682 C CA . ILE A 1 92 ? 18.498 -2.479 -5.622 1.00 58.72 92 ILE A CA 1
ATOM 683 C C . ILE A 1 92 ? 19.901 -2.685 -5.026 1.00 58.72 92 ILE A C 1
ATOM 685 O O . ILE A 1 92 ? 20.024 -2.978 -3.836 1.00 58.72 92 ILE A O 1
ATOM 689 N N . GLY A 1 93 ? 20.910 -2.618 -5.895 1.00 50.12 93 GLY A N 1
ATOM 690 C CA . GLY A 1 93 ? 22.292 -3.027 -5.680 1.00 50.12 93 GLY A CA 1
ATOM 691 C C . GLY A 1 93 ? 23.095 -2.699 -6.924 1.00 50.12 93 GLY A C 1
ATOM 692 O O . GLY A 1 93 ? 22.697 -3.179 -8.009 1.00 50.12 93 GLY A O 1
#

Radius of gyration: 20.79 Å; chains: 1; bounding box: 70×25×46 Å

Secondary structure (DSSP, 8-state):
-----------TTS-TTTHHHHHHHHHHHHHHHH-TTHHHHHHHHHTS---HHHHHHHHTPPTT-HHHHHHHHHHHHHHHHHHHH-TT-----

Sequence (93 aa):
FLTGSDRGGFNSDSGGAAGPRAARDRVAVALRDLGPGLGGVALRVCCFLEGIEAAERRMGWAARSGKIVLRIALQRLRRHYDDTYGRSGPLIG

pLDDT: mean 81.36, std 17.14, range [44.72, 96.06]

Foldseek 3Di:
DDDDDPPPPPPPPPDPPCVVVVVVVLLVVLLVQLPPPLSQLLCCCPPVVDDQQVSCVVSVHDPPCSVVSPVVSVVSSQVSQCVVQNPPRPPPD